Protein 6FBX (pdb70)

GO terms:
  GO:0005739 mitochondrion (C, IDA)
  GO:0043066 negative regulation of apoptotic process (P, IDA)
  GO:0043066 negative regulation of apoptotic process (P, IGI)
  GO:0007369 gastrulation (P, IGI)
  GO:0001756 somitogenesis (P, IMP)
  GO:0043066 negative regulation of apoptotic process (P, IMP)
  GO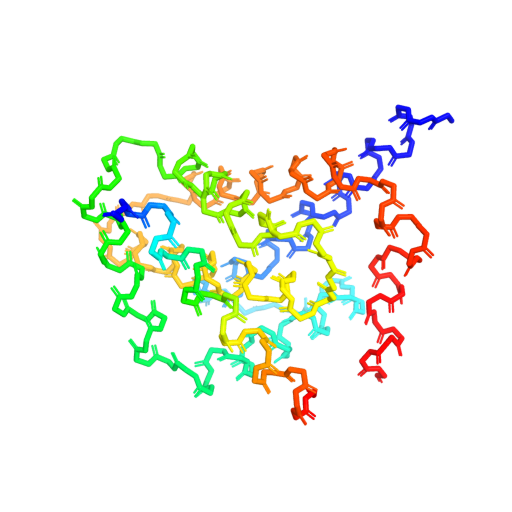:0019722 calcium-mediated signaling (P, IMP)
  GO:0051279 regulation of release of sequestered calcium ion into cytosol (P, IMP)
  GO:0090504 epiboly (P, IMP)
  GO:0007369 gastrulation (P, IMP)
  GO:0005515 protein binding (F, IPI)

Solvent-accessible surface area: 8738 Å² total; per-residue (Å²): 78,110,144,78,82,16,81,122,4,69,73,57,0,5,96,7,0,42,9,2,9,29,70,18,33,69,88,179,98,120,52,97,50,134,19,1,105,21,1,23,153,10,0,67,49,0,18,133,95,29,120,116,60,0,149,56,3,0,63,64,2,19,102,87,30,56,110,65,28,14,124,32,1,56,30,2,1,122,31,0,9,54,54,75,139,28,45,13,1,11,0,0,0,2,2,0,1,1,1,16,0,0,38,25,20,62,96,104,69,97,93,88,100,19,12,117,126,2,1,55,9,1,0,69,13,0,0,26,114,50,42,117,42,0,75,133,51,41,5,9,97,15,0,13,191,111,17,201,157,146,44,15,56,73,10,0,61,31,2,53,128,2,0,60,94,3,54,182,67,93

Foldseek 3Di:
DLVVQLVVQLVVQLLLLLLLLVVLQPDDDDQPDLLNVVLNVLLVVVCVVVVVVLLVVLVVLVVPPPDQSLVSLLVVLCVLCVVVDDDVVSVSPSSNSLSSNSNVCVVVPDDCVNSSSNSSSSSCCCSPVVVVVCVVCPHSVSVSVVVD/DDDVVVVVVVVVVVVVVVVVVD

Structure (mmCIF, N/CA/C/O backbone):
data_6FBX
#
_entry.id   6FBX
#
_cell.length_a   87.619
_cell.length_b   87.619
_cell.length_c   36.770
_cell.angle_alpha   90.00
_cell.angle_beta   90.00
_cell.angle_gamma   120.00
#
_symmetry.space_group_name_H-M   'P 63'
#
loop_
_entity.id
_entity.type
_entity.pdbx_description
1 polymer 'BCL2-like 10'
2 polymer 'BCL2-antagonist of cell death'
3 water water
#
loop_
_atom_site.group_PDB
_atom_site.id
_atom_site.type_symbol
_atom_site.label_atom_id
_atom_site.label_alt_id
_atom_site.label_comp_id
_atom_site.label_asym_id
_atom_site.label_entity_id
_atom_site.label_seq_id
_atom_site.pdbx_PDB_ins_code
_atom_site.Cartn_x
_atom_site.Cartn_y
_atom_site.Cartn_z
_atom_site.occupancy
_atom_site.B_iso_or_equiv
_atom_site.auth_seq_id
_atom_site.auth_comp_id
_atom_site.auth_asym_id
_atom_site.auth_atom_id
_atom_site.pdbx_PDB_model_num
ATOM 1 N N . GLY A 1 1 ? 4.876 93.300 -11.668 1.00 53.98 1 GLY A N 1
ATOM 2 C CA . GLY A 1 1 ? 4.016 93.323 -10.499 1.00 55.04 1 GLY A CA 1
ATOM 3 C C . GLY A 1 1 ? 4.196 92.104 -9.614 1.00 54.04 1 GLY A C 1
ATOM 4 O O . GLY A 1 1 ? 4.944 91.188 -9.959 1.00 57.37 1 GLY A O 1
ATOM 7 N N . PRO A 1 2 ? 3.516 92.088 -8.465 1.00 50.51 2 PRO A N 1
ATOM 8 C CA . PRO A 1 2 ? 3.645 90.927 -7.568 1.00 45.86 2 PRO A CA 1
ATOM 9 C C . PRO A 1 2 ? 3.247 89.617 -8.224 1.00 42.55 2 PRO A C 1
ATOM 10 O O . PRO A 1 2 ? 3.904 88.594 -7.997 1.00 42.07 2 PRO A O 1
ATOM 21 N N . LEU A 1 3 ? 2.184 89.616 -9.033 1.00 41.50 3 LEU A N 1
ATOM 22 C CA . LEU A 1 3 ? 1.781 88.394 -9.726 1.00 39.09 3 LEU A CA 1
ATOM 23 C C . LEU A 1 3 ? 2.844 87.957 -10.725 1.00 34.98 3 LEU A C 1
ATOM 24 O O . LEU A 1 3 ? 3.197 86.775 -10.792 1.00 31.84 3 LEU A O 1
ATOM 40 N N . SER A 1 4 ? 3.364 88.901 -11.515 1.00 38.36 4 SER A N 1
ATOM 41 C CA . SER A 1 4 ? 4.400 88.569 -12.489 1.00 43.13 4 SER A CA 1
ATOM 42 C C . SER A 1 4 ? 5.619 87.966 -11.803 1.00 37.48 4 SER A C 1
ATOM 43 O O . SER A 1 4 ? 6.145 86.934 -12.236 1.00 34.31 4 SER A O 1
ATOM 51 N N . MET A 1 5 ? 6.083 88.602 -10.725 1.00 37.27 5 MET A N 1
ATOM 52 C CA . MET A 1 5 ? 7.249 88.095 -10.010 1.00 34.76 5 MET A CA 1
ATOM 53 C C . MET A 1 5 ? 6.979 86.715 -9.424 1.00 30.41 5 MET A C 1
ATOM 54 O O . MET A 1 5 ? 7.834 85.825 -9.491 1.00 27.71 5 MET A O 1
ATOM 68 N N . SER A 1 6 ? 5.796 86.518 -8.841 1.00 26.47 6 SER A N 1
ATOM 69 C CA . SER A 1 6 ? 5.473 85.224 -8.251 1.00 25.38 6 SER A CA 1
ATOM 70 C C . SER A 1 6 ? 5.480 84.126 -9.306 1.00 23.57 6 SER A C 1
ATOM 71 O O . SER A 1 6 ? 6.048 83.048 -9.093 1.00 26.82 6 SER A O 1
ATOM 79 N N . CYS A 1 7 ? 4.852 84.380 -10.456 1.00 28.77 7 CYS A N 1
ATOM 80 C CA . CYS A 1 7 ? 4.864 83.394 -11.533 1.00 31.32 7 CYS A CA 1
ATOM 81 C C . CYS A 1 7 ? 6.293 83.023 -11.906 1.00 30.11 7 CYS A C 1
ATOM 82 O O . CYS A 1 7 ? 6.626 81.841 -12.052 1.00 29.30 7 CYS A O 1
ATOM 90 N N . TRP A 1 8 ? 7.160 84.024 -12.043 1.00 29.01 8 TRP A N 1
ATOM 91 C CA . TRP A 1 8 ? 8.543 83.757 -12.424 1.00 28.65 8 TRP A CA 1
ATOM 92 C C . TRP A 1 8 ? 9.272 82.974 -11.337 1.00 26.03 8 TRP A C 1
ATOM 93 O O . TRP A 1 8 ? 9.965 81.990 -11.627 1.00 26.28 8 TRP A O 1
ATOM 114 N N . LEU A 1 9 ? 9.132 83.396 -10.076 1.00 23.33 9 LEU A N 1
ATOM 115 C CA . LEU A 1 9 ? 9.767 82.671 -8.979 1.00 23.66 9 LEU A CA 1
ATOM 116 C C . LEU A 1 9 ? 9.260 81.239 -8.895 1.00 23.79 9 LEU A C 1
ATOM 117 O O . LEU A 1 9 ? 10.028 80.316 -8.603 1.00 25.18 9 LEU A O 1
ATOM 133 N N . ARG A 1 10 ? 7.963 81.033 -9.134 1.00 23.66 10 ARG A N 1
ATOM 134 C CA . ARG A 1 10 ? 7.417 79.682 -9.093 1.00 25.05 10 ARG A CA 1
ATOM 135 C C . ARG A 1 10 ? 8.058 78.806 -10.163 1.00 23.99 10 ARG A C 1
ATOM 136 O O . ARG A 1 10 ? 8.429 77.657 -9.896 1.00 23.84 10 ARG A O 1
ATOM 157 N N . GLU A 1 11 ? 8.227 79.339 -11.374 1.00 24.92 11 GLU A N 1
ATOM 158 C CA . GLU A 1 11 ? 8.826 78.545 -12.442 1.00 27.42 11 GLU A CA 1
ATOM 159 C C . GLU A 1 11 ? 10.305 78.283 -12.176 1.00 25.61 11 GLU A C 1
ATOM 160 O O . GLU A 1 11 ? 10.794 77.173 -12.421 1.00 27.85 11 GLU A O 1
ATOM 172 N N . GLN A 1 12 ? 11.036 79.288 -11.685 1.00 25.35 12 GLN A N 1
ATOM 173 C CA . GLN A 1 12 ? 12.441 79.081 -11.348 1.00 23.49 12 GLN A CA 1
ATOM 174 C C . GLN A 1 12 ? 12.591 78.012 -10.274 1.00 22.57 12 GLN A C 1
ATOM 175 O O . GLN A 1 12 ? 13.492 77.165 -10.346 1.00 25.19 12 GLN A O 1
ATOM 189 N N . THR A 1 13 ? 11.719 78.042 -9.265 1.00 21.93 13 THR A N 1
ATOM 190 C CA . THR A 1 13 ? 11.774 77.054 -8.195 1.00 20.37 13 THR A CA 1
ATOM 191 C C . THR A 1 13 ? 11.392 75.669 -8.705 1.00 22.37 13 THR A C 1
ATOM 192 O O . THR A 1 13 ? 11.999 74.668 -8.309 1.00 22.68 13 THR A O 1
ATOM 203 N N . LEU A 1 14 ? 10.389 75.591 -9.583 1.00 23.41 14 LEU A N 1
ATOM 204 C CA . LEU A 1 14 ? 9.976 74.300 -10.121 1.00 23.25 14 LEU A CA 1
ATOM 205 C C . LEU A 1 14 ? 11.126 73.625 -10.856 1.00 24.93 14 LEU A C 1
ATOM 206 O O . LEU A 1 14 ? 11.395 72.435 -10.655 1.00 25.63 14 LEU A O 1
ATOM 222 N N . LEU A 1 15 ? 11.816 74.372 -11.722 1.00 24.06 15 LEU A N 1
ATOM 223 C CA . LEU A 1 15 ? 12.970 73.815 -12.421 1.00 26.79 15 LEU A CA 1
ATOM 224 C C . LEU A 1 15 ? 14.008 73.298 -11.435 1.00 25.25 15 LEU A C 1
ATOM 225 O O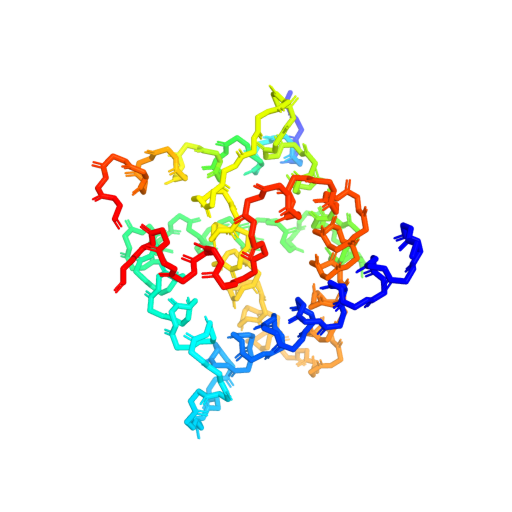 . LEU A 1 15 ? 14.581 72.219 -11.628 1.00 25.08 15 LEU A O 1
ATOM 241 N N . LEU A 1 16 ? 14.260 74.056 -10.368 1.00 22.25 16 LEU A N 1
ATOM 242 C CA . LEU A 1 16 ? 15.249 73.651 -9.377 1.00 22.54 16 LEU A CA 1
ATOM 243 C C . LEU A 1 16 ? 14.801 72.395 -8.639 1.00 22.62 16 LEU A C 1
ATOM 244 O O . LEU A 1 16 ? 15.577 71.446 -8.472 1.00 22.69 16 LEU A O 1
ATOM 260 N N . ALA A 1 17 ? 13.544 72.372 -8.196 1.00 20.51 17 ALA A N 1
ATOM 261 C CA . ALA A 1 17 ? 13.021 71.200 -7.501 1.00 20.51 17 ALA A CA 1
ATOM 262 C C . ALA A 1 17 ? 12.991 69.983 -8.415 1.00 22.43 17 ALA A C 1
ATOM 263 O O . ALA A 1 17 ? 13.343 68.874 -7.996 1.00 24.53 17 ALA A O 1
ATOM 270 N N . GLU A 1 18 ? 12.568 70.163 -9.668 1.00 23.84 18 GLU A N 1
ATOM 271 C CA . GLU A 1 18 ? 12.543 69.037 -10.594 1.00 25.49 18 GLU A CA 1
ATOM 272 C C . GLU A 1 18 ? 13.940 68.470 -10.805 1.00 25.02 18 GLU A C 1
ATOM 273 O O . GLU A 1 18 ? 14.118 67.248 -10.876 1.00 26.47 18 GLU A O 1
ATOM 285 N N . ASP A 1 19 ? 14.947 69.339 -10.903 1.00 25.00 19 ASP A N 1
ATOM 286 C CA . ASP A 1 19 ? 16.308 68.857 -11.111 1.00 26.07 19 ASP A CA 1
ATOM 287 C C . ASP A 1 19 ? 16.800 68.064 -9.909 1.00 25.55 19 ASP A C 1
ATOM 288 O O . ASP A 1 19 ? 17.374 66.978 -10.062 1.00 27.30 19 ASP A O 1
ATOM 297 N N . TYR A 1 20 ? 16.605 68.596 -8.699 1.00 25.40 20 TYR A N 1
ATOM 298 C CA . TYR A 1 20 ? 17.097 67.891 -7.523 1.00 23.36 20 TYR A CA 1
ATOM 299 C C . TYR A 1 20 ? 16.391 66.554 -7.358 1.00 24.45 20 TYR A C 1
ATOM 300 O O . TYR A 1 20 ? 17.027 65.539 -7.054 1.00 25.30 20 TYR A O 1
ATOM 318 N N . ILE A 1 21 ? 15.074 66.531 -7.564 1.00 21.75 21 ILE A N 1
ATOM 319 C CA . ILE A 1 21 ? 14.326 65.283 -7.444 1.00 23.67 21 ILE A CA 1
ATOM 320 C C . ILE A 1 21 ? 14.814 64.263 -8.468 1.00 25.97 21 ILE A C 1
ATOM 321 O O . ILE A 1 21 ? 14.996 63.080 -8.149 1.00 27.74 21 ILE A O 1
ATOM 337 N N . SER A 1 22 ? 15.036 64.696 -9.712 1.00 27.23 22 SER A N 1
ATOM 338 C CA . SER A 1 22 ? 15.587 63.790 -10.717 1.00 31.98 22 SER A CA 1
ATOM 339 C C . SER A 1 22 ? 16.968 63.299 -10.303 1.00 29.95 22 SER A C 1
ATOM 340 O O . SER A 1 22 ? 17.291 62.115 -10.451 1.00 30.16 22 SER A O 1
ATOM 348 N N . PHE A 1 23 ? 17.796 64.207 -9.786 1.00 28.82 23 PHE A N 1
ATOM 349 C CA . PHE A 1 23 ? 19.126 63.847 -9.304 1.00 27.71 23 PHE A CA 1
ATOM 350 C C . PHE A 1 23 ? 19.048 62.763 -8.234 1.00 29.24 23 PHE A C 1
ATOM 351 O O . PHE A 1 23 ? 19.882 61.848 -8.197 1.00 30.86 23 PHE A O 1
ATOM 368 N N . CYS A 1 24 ? 18.037 62.835 -7.369 1.00 28.95 24 CYS A N 1
ATOM 369 C CA . CYS A 1 24 ? 17.816 61.826 -6.341 1.00 30.00 24 CYS A CA 1
ATOM 370 C C . CYS A 1 24 ? 17.165 60.558 -6.877 1.00 34.13 24 CYS A C 1
ATOM 371 O O . CYS A 1 24 ? 17.080 59.570 -6.138 1.00 37.90 24 CYS A O 1
ATOM 379 N N . SER A 1 25 ? 16.706 60.556 -8.128 1.00 33.72 25 SER A N 1
ATOM 380 C CA . SER A 1 25 ? 16.004 59.419 -8.706 1.00 38.24 25 SER A CA 1
ATOM 381 C C . SER A 1 25 ? 16.889 58.599 -9.640 1.00 44.80 25 SER A C 1
ATOM 382 O O . SER A 1 25 ? 16.374 57.886 -10.507 1.00 48.28 25 SER A O 1
ATOM 390 N N . GLY A 1 26 ? 18.208 58.688 -9.481 1.00 47.70 26 GLY A N 1
ATOM 391 C CA . GLY A 1 26 ? 19.130 57.888 -10.258 1.00 49.66 26 GLY A CA 1
ATOM 392 C C . GLY A 1 26 ? 19.516 58.464 -11.603 1.00 48.02 26 GLY A C 1
ATOM 393 O O . GLY A 1 26 ? 20.346 57.864 -12.297 1.00 53.53 26 GLY A O 1
ATOM 397 N N . ILE A 1 27 ? 18.948 59.599 -11.996 1.00 38.36 27 ILE A N 1
ATOM 398 C CA . ILE A 1 27 ? 19.283 60.216 -13.273 1.00 37.92 27 ILE A CA 1
ATOM 399 C C . ILE A 1 27 ? 20.579 60.998 -13.124 1.00 34.61 27 ILE A C 1
ATOM 400 O O . ILE A 1 27 ? 20.780 61.727 -12.144 1.00 32.69 27 ILE A O 1
ATOM 416 N N . GLN A 1 28 ? 21.467 60.847 -14.102 1.00 36.42 28 GLN A N 1
ATOM 417 C CA . GLN A 1 28 ? 22.752 61.536 -14.116 1.00 35.83 28 GLN A CA 1
ATOM 418 C C . GLN A 1 28 ? 22.782 62.485 -15.309 1.00 36.60 28 GLN A C 1
ATOM 419 O O . GLN A 1 28 ? 22.823 62.048 -16.463 1.00 34.30 28 GLN A O 1
ATOM 433 N N . GLN A 1 29 ? 22.750 63.783 -15.027 1.00 38.24 29 GLN A N 1
ATOM 434 C CA . GLN A 1 29 ? 22.856 64.795 -16.065 1.00 42.15 29 GLN A CA 1
ATOM 435 C C . GLN A 1 29 ? 23.522 6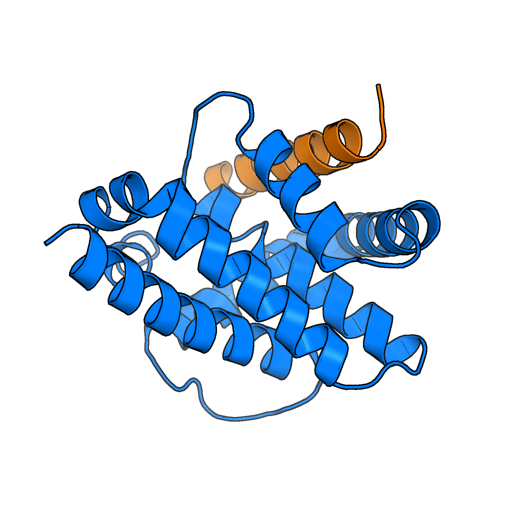6.020 -15.463 1.00 39.21 29 GLN A C 1
ATOM 436 O O . GLN A 1 29 ? 23.430 66.258 -14.258 1.00 34.48 29 GLN A O 1
ATOM 450 N N . THR A 1 30 ? 24.199 66.786 -16.308 1.00 43.46 30 THR A N 1
ATOM 451 C CA . THR A 1 30 ? 24.904 67.961 -15.822 1.00 46.62 30 THR A CA 1
ATOM 452 C C . THR A 1 30 ? 23.902 68.957 -15.241 1.00 42.26 30 THR A C 1
ATOM 453 O O . THR A 1 30 ? 22.792 69.100 -15.771 1.00 42.23 30 THR A O 1
ATOM 464 N N . PRO A 1 31 ? 24.243 69.647 -14.156 1.00 38.70 31 PRO A N 1
ATOM 465 C CA . PRO A 1 31 ? 23.319 70.632 -13.587 1.00 36.41 31 PRO A CA 1
ATOM 466 C C . PRO A 1 31 ? 22.885 71.637 -14.638 1.00 35.41 31 PRO A C 1
ATOM 467 O O . PRO A 1 31 ? 23.722 72.151 -15.396 1.00 35.98 31 PRO A O 1
ATOM 478 N N . PRO A 1 32 ? 21.584 71.940 -14.726 1.00 37.81 32 PRO A N 1
ATOM 479 C CA . PRO A 1 32 ? 21.128 72.907 -15.736 1.00 39.73 32 PRO A CA 1
ATOM 480 C C . PRO A 1 32 ? 21.446 74.353 -15.401 1.00 39.24 32 PRO A C 1
ATOM 481 O O . PRO A 1 32 ? 21.382 75.200 -16.301 1.00 41.32 32 PRO A O 1
ATOM 492 N N . SER A 1 33 ? 21.781 74.662 -14.151 1.00 36.18 33 SER A N 1
ATOM 493 C CA . SER A 1 33 ? 22.014 76.037 -13.736 1.00 34.74 33 SER A CA 1
ATOM 494 C C . SER A 1 33 ? 22.985 76.043 -12.567 1.00 32.79 33 SER A C 1
ATOM 495 O O . SER A 1 33 ? 23.169 75.034 -11.882 1.00 30.35 33 SER A O 1
ATOM 503 N N . GLU A 1 34 ? 23.604 77.204 -12.342 1.00 32.93 34 GLU A N 1
ATOM 504 C CA . GLU A 1 34 ? 24.491 77.358 -11.195 1.00 38.66 34 GLU A CA 1
ATOM 505 C C . GLU A 1 34 ? 23.752 77.072 -9.892 1.00 28.01 34 GLU A C 1
ATOM 506 O O . GLU A 1 34 ? 24.308 76.458 -8.973 1.00 24.73 34 GLU A O 1
ATOM 518 N N . SER A 1 35 ? 22.491 77.503 -9.798 1.00 24.53 35 SER A N 1
ATOM 519 C CA . SER A 1 35 ? 21.704 77.239 -8.596 1.00 26.82 35 SER A CA 1
ATOM 520 C C . SER A 1 35 ? 21.432 75.752 -8.426 1.00 24.69 35 SER A C 1
ATOM 521 O O . SER A 1 35 ? 21.432 75.243 -7.299 1.00 23.11 35 SER A O 1
ATOM 529 N N . ALA A 1 36 ? 21.205 75.037 -9.530 1.00 27.64 36 ALA A N 1
ATOM 530 C CA . ALA A 1 36 ? 21.020 73.593 -9.448 1.00 28.08 36 ALA A CA 1
ATOM 531 C C . ALA A 1 36 ? 22.286 72.907 -8.958 1.00 28.42 36 ALA A C 1
ATOM 532 O O . ALA A 1 36 ? 22.226 72.012 -8.107 1.00 29.94 36 ALA A O 1
ATOM 539 N N . GLU A 1 37 ? 23.447 73.310 -9.481 1.00 26.05 37 GLU A N 1
ATOM 540 C CA . GLU A 1 37 ? 24.701 72.753 -8.987 1.00 28.71 37 GLU A CA 1
ATOM 541 C C . GLU A 1 37 ? 24.845 72.989 -7.489 1.00 25.65 37 GLU A C 1
ATOM 542 O O . GLU A 1 37 ? 25.265 72.092 -6.747 1.00 27.25 37 GLU A O 1
ATOM 554 N N . ALA A 1 38 ? 24.476 74.183 -7.024 1.00 24.36 38 ALA A N 1
ATOM 555 C CA . ALA A 1 38 ? 24.592 74.497 -5.604 1.00 25.15 38 ALA A CA 1
ATOM 556 C C . ALA A 1 38 ? 23.621 73.673 -4.769 1.00 23.26 38 ALA A C 1
ATOM 557 O O . ALA A 1 38 ? 23.998 73.135 -3.720 1.00 24.08 38 ALA A O 1
ATOM 564 N N . MET A 1 39 ? 22.366 73.564 -5.208 1.00 23.54 39 MET A N 1
ATOM 565 C CA . MET A 1 39 ? 21.381 72.824 -4.423 1.00 22.54 39 MET A CA 1
ATOM 566 C C . MET A 1 39 ? 21.723 71.341 -4.370 1.00 22.84 39 MET A C 1
ATOM 567 O O . MET A 1 39 ? 21.583 70.705 -3.319 1.00 23.83 39 MET A O 1
ATOM 581 N N . ARG A 1 40 ? 22.158 70.771 -5.495 1.00 23.37 40 ARG A N 1
ATOM 582 C CA . ARG A 1 40 ? 22.611 69.384 -5.500 1.00 25.17 40 ARG A CA 1
ATOM 583 C C . ARG A 1 40 ? 23.666 69.148 -4.427 1.00 27.19 40 ARG A C 1
ATOM 584 O O . ARG A 1 40 ? 23.617 68.154 -3.693 1.00 28.04 40 ARG A O 1
ATOM 605 N N . TYR A 1 41 ? 24.644 70.051 -4.337 1.00 25.81 41 TYR A N 1
ATOM 606 C CA . TYR A 1 41 ? 25.720 69.887 -3.367 1.00 26.93 41 TYR A CA 1
ATOM 607 C C . TYR A 1 41 ? 25.203 70.061 -1.945 1.00 26.15 41 TYR A C 1
ATOM 608 O O . TYR A 1 41 ? 25.460 69.224 -1.073 1.00 25.95 41 TYR A O 1
ATOM 626 N N . LEU A 1 42 ? 24.463 71.145 -1.698 1.00 23.46 42 LEU A N 1
ATOM 627 C CA . LEU A 1 42 ? 24.076 71.494 -0.335 1.00 22.24 42 LEU A CA 1
ATOM 628 C C . LEU A 1 42 ? 23.034 70.534 0.221 1.00 23.14 42 LEU A C 1
ATOM 629 O O . LEU A 1 42 ? 23.139 70.103 1.375 1.00 24.34 42 LEU A O 1
ATOM 645 N N . ALA A 1 43 ? 22.020 70.194 -0.577 1.00 21.84 43 ALA A N 1
ATOM 646 C CA . ALA A 1 43 ? 20.979 69.294 -0.094 1.00 20.48 43 ALA A CA 1
ATOM 647 C C . ALA A 1 43 ? 21.517 67.890 0.143 1.00 22.15 43 ALA A C 1
ATOM 648 O O . ALA A 1 43 ? 21.064 67.206 1.068 1.00 22.68 43 ALA A O 1
ATOM 655 N N . LYS A 1 44 ? 22.482 67.442 -0.669 1.00 22.80 44 LYS A N 1
ATOM 656 C CA . LYS A 1 44 ? 23.098 66.143 -0.417 1.00 24.96 44 LYS A CA 1
ATOM 657 C C . LYS A 1 44 ? 24.043 66.197 0.772 1.00 25.02 44 LYS A C 1
ATOM 658 O O . LYS A 1 44 ? 24.191 65.202 1.491 1.00 27.94 44 LYS A O 1
ATOM 677 N N . GLU A 1 45 ? 24.697 67.340 0.988 1.00 25.57 45 GLU A N 1
ATOM 678 C CA . GLU A 1 45 ? 25.485 67.518 2.200 1.00 28.61 45 GLU A CA 1
ATOM 679 C C . GLU A 1 45 ? 24.606 67.372 3.435 1.00 26.66 45 GLU A C 1
ATOM 680 O O . GLU A 1 45 ? 24.953 66.650 4.377 1.00 27.06 45 GLU A O 1
ATOM 692 N N . MET A 1 46 ? 23.447 68.036 3.444 1.00 24.81 46 MET A N 1
ATOM 693 C CA . MET A 1 46 ? 22.567 67.923 4.601 1.00 24.84 46 MET A CA 1
ATOM 694 C C . MET A 1 46 ? 22.062 66.496 4.765 1.00 24.50 46 MET A C 1
ATOM 695 O O . MET A 1 46 ? 21.958 65.997 5.891 1.00 25.10 46 MET A O 1
ATOM 709 N N . GLU A 1 47 ? 21.761 65.810 3.658 1.00 22.55 47 GLU A N 1
ATOM 710 C CA . GLU A 1 47 ? 21.334 64.418 3.774 1.00 23.26 47 GLU A CA 1
ATOM 711 C C . GLU A 1 47 ? 22.441 63.561 4.370 1.00 25.05 47 GLU A C 1
ATOM 712 O O . GLU A 1 47 ? 22.203 62.767 5.287 1.00 25.83 47 GLU A O 1
ATOM 724 N N . GLN A 1 48 ? 23.663 63.699 3.847 1.00 27.56 48 GLN A N 1
ATOM 725 C CA . GLN A 1 48 ? 24.779 62.904 4.346 1.00 33.93 48 GLN A CA 1
ATOM 726 C C . GLN A 1 48 ? 25.011 63.142 5.831 1.00 30.65 48 GLN A C 1
ATOM 727 O O . GLN A 1 48 ? 25.437 62.228 6.548 1.00 33.89 48 GLN A O 1
ATOM 741 N N . GLN A 1 49 ? 24.742 64.356 6.308 1.00 27.85 49 GLN A N 1
ATOM 742 C CA . GLN A 1 49 ? 24.937 64.678 7.713 1.00 29.85 49 GLN A CA 1
ATOM 743 C C . GLN A 1 49 ? 23.835 64.124 8.608 1.00 26.86 49 GLN A C 1
ATOM 744 O O . GLN A 1 49 ? 24.050 64.000 9.817 1.00 27.18 49 GLN A O 1
ATOM 758 N N . HIS A 1 50 ? 22.679 63.765 8.049 1.00 26.59 50 HIS A N 1
ATOM 759 C CA . HIS A 1 50 ? 21.544 63.294 8.843 1.00 25.27 50 HIS A CA 1
ATOM 760 C C . HIS A 1 50 ? 20.829 62.149 8.138 1.00 24.03 50 HIS A C 1
ATOM 761 O O . HIS A 1 50 ? 19.603 62.023 8.218 1.00 23.26 50 HIS A O 1
ATOM 775 N N . ARG A 1 51 ? 21.586 61.280 7.460 1.00 24.00 51 ARG A N 1
ATOM 776 C CA . ARG A 1 51 ? 20.977 60.338 6.522 1.00 25.54 51 ARG A CA 1
ATOM 777 C C . ARG A 1 51 ? 19.941 59.454 7.208 1.00 24.67 51 ARG A C 1
ATOM 778 O O . ARG A 1 51 ? 18.826 59.282 6.703 1.00 23.51 51 ARG A O 1
ATOM 799 N N . THR A 1 52 ? 20.291 58.878 8.361 1.00 25.10 52 THR A N 1
ATOM 800 C CA . THR A 1 52 ? 19.372 57.966 9.037 1.00 24.13 52 THR A CA 1
ATOM 801 C C . THR A 1 52 ? 18.096 58.679 9.467 1.00 24.43 52 THR A C 1
ATOM 802 O O . THR A 1 52 ? 16.994 58.129 9.337 1.00 24.76 52 THR A O 1
ATOM 813 N N . LYS A 1 53 ? 18.221 59.897 9.993 1.00 23.81 53 LYS A N 1
ATOM 814 C CA . LYS A 1 53 ? 17.042 60.630 10.447 1.00 26.40 53 LYS A CA 1
ATOM 815 C C . LYS A 1 53 ? 16.125 60.985 9.281 1.00 25.01 53 LYS A C 1
ATOM 816 O O . LYS A 1 53 ? 14.900 60.853 9.387 1.00 24.38 53 LYS A O 1
ATOM 835 N N . PHE A 1 54 ? 16.693 61.444 8.164 1.00 24.07 54 PHE A N 1
ATOM 836 C CA . PHE A 1 54 ? 15.873 61.734 6.991 1.00 21.36 54 PHE A CA 1
ATOM 837 C C . PHE A 1 54 ? 15.163 60.483 6.493 1.00 21.86 54 PHE A C 1
ATOM 838 O O . PHE A 1 54 ? 13.986 60.534 6.120 1.00 23.54 54 PHE A O 1
ATOM 855 N N . ARG A 1 55 ? 15.866 59.350 6.469 1.00 21.19 55 ARG A N 1
ATOM 856 C CA . ARG A 1 55 ? 15.252 58.114 6.000 1.00 23.79 55 ARG A CA 1
ATOM 857 C C 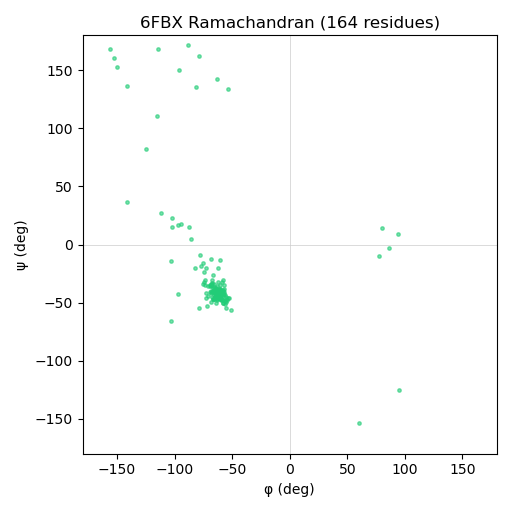. ARG A 1 55 ? 14.096 57.712 6.907 1.00 25.32 55 ARG A C 1
ATOM 858 O O . ARG A 1 55 ? 13.006 57.373 6.433 1.00 26.64 55 ARG A O 1
ATOM 879 N N . SER A 1 56 ? 14.317 57.757 8.224 1.00 24.16 56 SER A N 1
ATOM 880 C CA . SER A 1 56 ? 13.261 57.425 9.173 1.00 27.51 56 SER A CA 1
ATOM 881 C C . SER A 1 56 ? 12.079 58.379 9.044 1.00 25.59 56 SER A C 1
ATOM 882 O O . SER A 1 56 ? 10.917 57.950 9.066 1.00 27.08 56 SER A O 1
ATOM 890 N N . LEU A 1 57 ? 12.354 59.678 8.905 1.00 22.75 57 LEU A N 1
ATOM 891 C CA . LEU A 1 57 ? 11.276 60.655 8.776 1.00 23.08 57 LEU A CA 1
ATOM 892 C C . LEU A 1 57 ? 10.456 60.415 7.515 1.00 23.73 57 LEU A C 1
ATOM 893 O O . LEU A 1 57 ? 9.219 60.467 7.550 1.00 23.80 57 LEU A O 1
ATOM 909 N N . SER A 1 58 ? 11.126 60.165 6.389 1.00 23.09 58 SER A N 1
ATOM 910 C CA . SER A 1 58 ? 10.407 59.947 5.138 1.00 27.13 58 SER A CA 1
ATOM 911 C C . SER A 1 58 ? 9.473 58.748 5.247 1.00 26.21 58 SER A C 1
ATOM 912 O O . SER A 1 58 ? 8.342 58.784 4.747 1.00 28.04 58 SER A O 1
ATOM 920 N N . GLN A 1 59 ? 9.924 57.677 5.904 1.00 26.56 59 GLN A N 1
ATOM 921 C CA . GLN A 1 59 ? 9.094 56.481 6.014 1.00 28.45 59 GLN A CA 1
ATOM 922 C C . GLN A 1 59 ? 7.935 56.697 6.982 1.00 28.71 59 GLN A C 1
ATOM 923 O O . GLN A 1 59 ? 6.802 56.288 6.697 1.00 30.20 59 GLN A O 1
ATOM 937 N N . GLU A 1 60 ? 8.184 57.355 8.118 1.00 28.42 60 GLU A N 1
ATOM 938 C CA . GLU A 1 60 ? 7.085 57.723 9.010 1.00 32.64 60 GLU A CA 1
ATOM 939 C C . GLU A 1 60 ? 6.072 58.599 8.283 1.00 28.03 60 GLU A C 1
ATOM 940 O O . GLU A 1 60 ? 4.862 58.344 8.326 1.00 29.84 60 GLU A O 1
ATOM 952 N N . PHE A 1 61 ? 6.562 59.652 7.624 1.00 27.75 61 PHE A N 1
ATOM 953 C CA . PHE A 1 61 ? 5.712 60.573 6.876 1.00 26.63 61 PHE A CA 1
ATOM 954 C C . PHE A 1 61 ? 4.799 59.822 5.912 1.00 31.19 61 PHE A C 1
ATOM 955 O O . PHE A 1 61 ? 3.571 59.962 5.956 1.00 30.85 61 PHE A O 1
ATOM 972 N N . LEU A 1 62 ? 5.388 59.010 5.030 1.00 31.84 62 LEU A N 1
ATOM 973 C CA . LEU A 1 62 ? 4.589 58.337 4.012 1.00 36.18 62 LEU A CA 1
ATOM 974 C C . LEU A 1 62 ? 3.631 57.322 4.620 1.00 39.51 62 LEU A C 1
ATOM 975 O O . LEU A 1 62 ? 2.584 57.035 4.029 1.00 44.37 62 LEU A O 1
ATOM 991 N N . ASP A 1 63 ? 3.959 56.774 5.793 1.00 37.97 63 ASP A N 1
ATOM 992 C CA . ASP A 1 63 ? 3.081 55.799 6.426 1.00 41.44 63 ASP A CA 1
ATOM 993 C C . ASP A 1 63 ? 1.945 56.445 7.211 1.00 39.35 63 ASP A C 1
ATOM 994 O O . ASP A 1 63 ? 0.939 55.776 7.474 1.00 42.39 63 ASP A O 1
ATOM 1003 N N . THR A 1 64 ? 2.079 57.717 7.595 1.00 34.40 64 THR A N 1
ATOM 1004 C CA . THR A 1 64 ? 1.018 58.416 8.310 1.00 34.59 64 THR A CA 1
ATOM 1005 C C . THR A 1 64 ? 0.242 59.386 7.429 1.00 31.96 64 THR A C 1
ATOM 1006 O O . THR A 1 64 ? -0.842 59.828 7.829 1.00 36.56 64 THR A O 1
ATOM 1017 N N . CYS A 1 65 ? 0.753 59.715 6.243 1.00 32.40 65 CYS A N 1
ATOM 1018 C CA . CYS A 1 65 ? 0.100 60.718 5.409 1.00 40.14 65 CYS A CA 1
ATOM 1019 C C . CYS A 1 65 ? -1.104 60.142 4.680 1.00 53.05 65 CYS A C 1
ATOM 1020 O O . CYS A 1 65 ? -2.214 60.679 4.779 1.00 67.29 65 CYS A O 1
ATOM 1027 N N . GLY A 1 66 ? -0.907 59.062 3.941 1.00 53.34 66 GLY A N 1
ATOM 1028 C CA . GLY A 1 66 ? -1.982 58.474 3.162 1.00 50.94 66 GLY A CA 1
ATOM 1029 C C . GLY A 1 66 ? -1.965 58.968 1.728 1.00 46.64 66 GLY A C 1
ATOM 1030 O O . GLY A 1 66 ? -0.939 58.891 1.052 1.00 48.45 66 GLY A O 1
ATOM 1034 N N . ALA A 1 67 ? -3.097 59.510 1.278 1.00 40.61 67 ALA A N 1
ATOM 1035 C CA . ALA A 1 67 ? -3.361 59.634 -0.151 1.00 41.27 67 ALA A CA 1
ATOM 1036 C C . ALA A 1 67 ? -2.574 60.752 -0.826 1.00 42.61 67 ALA A C 1
ATOM 1037 O O . ALA A 1 67 ? -2.207 60.612 -1.999 1.00 48.34 67 ALA A O 1
ATOM 1044 N N . ASP A 1 68 ? -2.309 61.859 -0.134 1.00 37.59 68 ASP A N 1
ATOM 1045 C CA . ASP A 1 68 ? -1.830 63.089 -0.773 1.00 35.78 68 ASP A CA 1
ATOM 1046 C C . ASP A 1 68 ? -0.531 63.544 -0.118 1.00 33.25 68 ASP A C 1
ATOM 1047 O O . ASP A 1 68 ? -0.534 64.432 0.745 1.00 34.74 68 ASP A O 1
ATOM 1056 N N . PRO A 1 69 ? 0.607 62.970 -0.519 1.00 31.56 69 PRO A N 1
ATOM 1057 C CA . PRO A 1 69 ? 1.882 63.421 0.063 1.00 30.29 69 PRO A CA 1
ATOM 1058 C C . PRO A 1 69 ? 2.127 64.907 -0.113 1.00 28.72 69 PRO A C 1
ATOM 1059 O O . PRO A 1 69 ? 2.711 65.537 0.777 1.00 28.33 69 PRO A O 1
ATOM 1070 N N . SER A 1 70 ? 1.693 65.492 -1.232 1.00 30.85 70 SER A N 1
ATOM 1071 C CA . SER A 1 70 ? 1.904 66.922 -1.447 1.00 31.55 70 SER A CA 1
ATOM 1072 C C . SER A 1 70 ? 1.184 67.752 -0.393 1.00 30.76 70 SER A C 1
ATOM 1073 O O . SER A 1 70 ? 1.742 68.722 0.133 1.00 29.85 70 SER A O 1
ATOM 1081 N N . LYS A 1 71 ? -0.063 67.394 -0.077 1.00 28.10 71 LYS A N 1
ATOM 1082 C CA . LYS A 1 71 ? -0.795 68.118 0.957 1.00 34.68 71 LYS A CA 1
ATOM 1083 C C . LYS A 1 71 ? -0.097 67.990 2.304 1.00 29.44 71 LYS A C 1
ATOM 1084 O O . LYS A 1 71 ? 0.043 68.976 3.038 1.00 28.75 71 LYS A O 1
ATOM 1103 N N . CYS A 1 72 ? 0.351 66.781 2.646 1.00 29.04 72 CYS A N 1
ATOM 1104 C CA . CYS A 1 72 ? 1.053 66.584 3.909 1.00 28.67 72 CYS A CA 1
ATOM 1105 C C . CYS A 1 72 ? 2.356 67.373 3.948 1.00 27.11 72 CYS A C 1
ATOM 1106 O O . CYS A 1 72 ? 2.740 67.883 5.007 1.00 28.62 72 CYS A O 1
ATOM 1113 N N . LEU A 1 73 ? 3.043 67.492 2.807 1.00 23.28 73 LEU A N 1
ATOM 1114 C CA . LEU A 1 73 ? 4.294 68.241 2.766 1.00 24.46 73 LEU A CA 1
ATOM 1115 C C . LEU A 1 73 ? 4.055 69.724 3.021 1.00 23.28 73 LEU A C 1
ATOM 1116 O O . LEU A 1 73 ? 4.863 70.384 3.686 1.00 24.62 73 LEU A O 1
ATOM 1132 N N . GLN A 1 74 ? 2.951 70.269 2.504 1.00 25.56 74 GLN A N 1
ATOM 1133 C CA . GLN A 1 74 ? 2.617 71.660 2.789 1.00 25.00 74 GLN A CA 1
ATOM 1134 C C . GLN A 1 74 ? 2.499 71.897 4.289 1.00 25.77 74 GLN A C 1
ATOM 1135 O O . GLN A 1 74 ? 2.964 72.921 4.802 1.00 27.07 74 GLN A O 1
ATOM 1149 N N . SER A 1 75 ? 1.883 70.960 5.012 1.00 26.13 75 SER A N 1
ATOM 1150 C CA . SER A 1 75 ? 1.710 71.144 6.449 1.00 31.80 75 SER A CA 1
ATOM 1151 C C . SER A 1 75 ? 3.047 71.061 7.177 1.00 30.45 75 SER A C 1
ATOM 1152 O O . SER A 1 75 ? 3.269 71.779 8.159 1.00 32.38 75 SER A O 1
ATOM 1160 N N . VAL A 1 76 ? 3.951 70.199 6.709 1.00 28.67 76 VAL A N 1
ATOM 1161 C CA . VAL A 1 76 ? 5.279 70.118 7.312 1.00 27.50 76 VAL A CA 1
ATOM 1162 C C . VAL A 1 76 ? 6.057 71.406 7.059 1.00 27.98 76 VAL A C 1
ATOM 1163 O O . VAL A 1 76 ? 6.667 71.969 7.975 1.00 31.61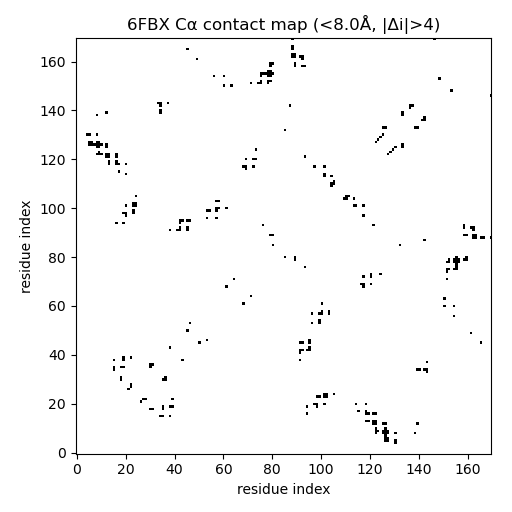 76 VAL A O 1
ATOM 1176 N N . MET A 1 77 ? 6.048 71.895 5.815 1.00 23.68 77 MET A N 1
ATOM 1177 C CA . MET A 1 77 ? 6.758 73.135 5.508 1.00 24.26 77 MET A CA 1
ATOM 1178 C C . MET A 1 77 ? 6.222 74.291 6.342 1.00 27.70 77 MET A C 1
ATOM 1179 O O . MET A 1 77 ? 6.992 75.113 6.854 1.00 28.20 77 MET A O 1
ATOM 1193 N N . ARG A 1 78 ? 4.898 74.367 6.488 1.00 28.71 78 ARG A N 1
ATOM 1194 C CA . ARG A 1 78 ? 4.293 75.389 7.332 1.00 32.25 78 ARG A CA 1
ATOM 1195 C C . ARG A 1 78 ? 4.811 75.299 8.762 1.00 31.87 78 ARG A C 1
ATOM 1196 O O . ARG A 1 78 ? 5.127 76.322 9.380 1.00 34.27 78 ARG A O 1
ATOM 1217 N N . GLU A 1 79 ? 4.910 74.081 9.303 1.00 31.24 79 GLU A N 1
ATOM 1218 C CA . GLU A 1 79 ? 5.371 73.907 10.676 1.00 33.80 79 GLU A CA 1
ATOM 1219 C C . GLU A 1 79 ? 6.869 74.143 10.803 1.00 36.26 79 GLU A C 1
ATOM 1220 O O . GLU A 1 79 ? 7.329 74.648 11.832 1.00 40.71 79 GLU A O 1
ATOM 1232 N N . LEU A 1 80 ? 7.642 73.776 9.781 1.00 32.72 80 LEU A N 1
ATOM 1233 C CA . LEU A 1 80 ? 9.077 74.043 9.801 1.00 31.93 80 LEU A CA 1
ATOM 1234 C C . LEU A 1 80 ? 9.351 75.521 10.046 1.00 35.50 80 LEU A C 1
ATOM 1235 O O . LEU A 1 80 ? 10.178 75.880 10.893 1.00 38.02 80 LEU A O 1
ATOM 1251 N N . VAL A 1 81 ? 8.658 76.392 9.318 1.00 37.47 81 VAL A N 1
ATOM 1252 C CA . VAL A 1 81 ? 8.823 77.833 9.458 1.00 40.10 81 VAL A CA 1
ATOM 1253 C C . VAL A 1 81 ? 7.751 78.432 10.372 1.00 44.88 81 VAL A C 1
ATOM 1254 O O . VAL A 1 81 ? 7.536 79.644 10.361 1.00 51.25 81 VAL A O 1
ATOM 1267 N N . GLY A 1 82 ? 7.074 77.599 11.165 1.00 44.28 82 GLY A N 1
ATOM 1268 C CA . GLY A 1 82 ? 5.973 78.061 11.995 1.00 47.61 82 GLY A CA 1
ATOM 1269 C C . GLY A 1 82 ? 6.354 79.110 13.019 1.00 55.23 82 GLY A C 1
ATOM 1270 O O . GLY A 1 82 ? 5.459 79.737 13.599 1.00 54.41 82 GLY A O 1
ATOM 1274 N N . ASP A 1 83 ? 7.646 79.313 13.263 1.00 67.19 83 ASP A N 1
ATOM 1275 C CA . ASP A 1 83 ? 8.105 80.343 14.184 1.00 82.09 83 ASP A CA 1
ATOM 1276 C C . ASP A 1 83 ? 8.295 81.691 13.499 1.00 87.49 83 ASP A C 1
ATOM 1277 O O . ASP A 1 83 ? 8.941 82.577 14.068 1.00 89.79 83 ASP A O 1
ATOM 1286 N N . GLY A 1 84 ? 7.749 81.863 12.293 1.00 88.98 84 GLY A N 1
ATOM 1287 C CA . GLY A 1 84 ? 7.827 83.117 11.577 1.00 83.68 84 GLY A CA 1
ATOM 1288 C C . GLY A 1 84 ? 9.152 83.391 10.903 1.00 72.53 84 GLY A C 1
ATOM 1289 O O . GLY A 1 84 ? 9.241 84.346 10.119 1.00 69.31 84 GLY A O 1
ATOM 1293 N N . LYS A 1 85 ? 10.180 82.593 11.170 1.00 66.86 85 LYS A N 1
ATOM 1294 C CA . LYS A 1 85 ? 11.509 82.833 10.632 1.00 63.23 85 LYS A CA 1
ATOM 1295 C C . LYS A 1 85 ? 11.739 82.000 9.377 1.00 52.94 85 LYS A C 1
ATOM 1296 O O . LYS A 1 85 ? 11.190 80.907 9.215 1.00 50.54 85 LYS A O 1
ATOM 1315 N N . MET A 1 86 ? 12.568 82.538 8.489 1.00 48.79 86 MET A N 1
ATOM 1316 C CA . MET A 1 86 ? 12.866 81.922 7.207 1.00 42.82 86 MET A CA 1
ATOM 1317 C C . MET A 1 86 ? 14.342 82.126 6.912 1.00 35.86 86 MET A C 1
ATOM 1318 O O . MET A 1 86 ? 14.873 83.218 7.127 1.00 35.04 86 MET A O 1
ATOM 1332 N N . ASN A 1 87 ? 15.007 81.077 6.436 1.00 30.07 87 ASN A N 1
ATOM 1333 C CA . ASN A 1 87 ? 16.407 81.195 6.046 1.00 28.5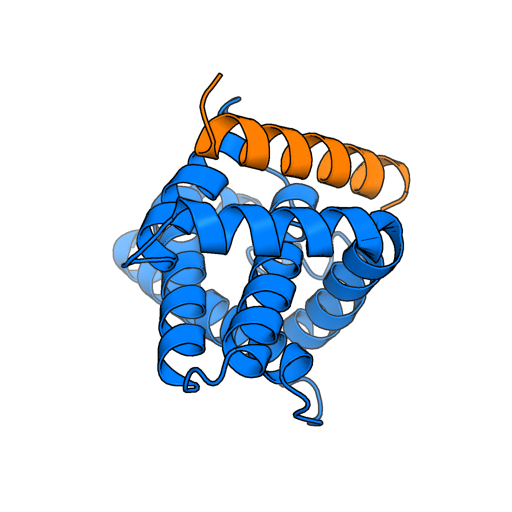3 87 ASN A CA 1
ATOM 1334 C C . ASN A 1 87 ? 16.726 80.107 5.029 1.00 25.58 87 ASN A C 1
ATOM 1335 O O . ASN A 1 87 ? 15.940 79.182 4.807 1.00 23.16 87 ASN A O 1
ATOM 1346 N N . TRP A 1 88 ? 17.892 80.240 4.393 1.00 24.21 88 TRP A N 1
ATOM 1347 C CA . TRP A 1 88 ? 18.244 79.315 3.318 1.00 20.75 88 TRP A CA 1
ATOM 1348 C C . TRP A 1 88 ? 18.466 77.899 3.838 1.00 21.47 88 TRP A C 1
ATOM 1349 O O . TRP A 1 88 ? 18.216 76.931 3.112 1.00 22.28 88 TRP A O 1
ATOM 1370 N N . GLY A 1 89 ? 18.934 77.756 5.079 1.00 24.58 89 GLY A N 1
ATOM 1371 C CA . GLY A 1 89 ? 19.124 76.426 5.636 1.00 23.77 89 GLY A CA 1
ATOM 1372 C C . GLY A 1 89 ? 17.828 75.642 5.719 1.00 24.00 89 GLY A C 1
ATOM 1373 O O . GLY A 1 89 ? 17.797 74.440 5.446 1.00 23.48 89 GLY A O 1
ATOM 1377 N N . ARG A 1 90 ? 16.737 76.312 6.090 1.00 22.59 90 ARG A N 1
ATOM 1378 C CA . ARG A 1 90 ? 15.445 75.634 6.139 1.00 24.05 90 ARG A CA 1
ATOM 1379 C C . ARG A 1 90 ? 14.962 75.278 4.740 1.00 22.69 90 ARG A C 1
ATOM 1380 O O . ARG A 1 90 ? 14.338 74.227 4.538 1.00 20.96 90 ARG A O 1
ATOM 1401 N N . VAL A 1 91 ? 15.250 76.136 3.760 1.00 19.71 91 VAL A N 1
ATOM 1402 C CA . VAL A 1 91 ? 14.937 75.823 2.368 1.00 19.79 91 VAL A CA 1
ATOM 1403 C C . VAL A 1 91 ? 15.677 74.565 1.929 1.00 20.87 91 VAL A C 1
ATOM 1404 O O . VAL A 1 91 ? 15.106 73.680 1.284 1.00 19.76 91 VAL A O 1
ATOM 1417 N N . VAL A 1 92 ? 16.967 74.476 2.251 1.00 18.51 92 VAL A N 1
ATOM 1418 C CA . VAL A 1 92 ? 17.736 73.293 1.877 1.00 18.51 92 VAL A CA 1
ATOM 1419 C C . VAL A 1 92 ? 17.104 72.041 2.471 1.00 17.90 92 VAL A C 1
ATOM 1420 O O . VAL A 1 92 ? 16.974 71.015 1.794 1.00 21.39 92 VAL A O 1
ATOM 1433 N N . SER A 1 93 ? 16.692 72.103 3.739 1.00 23.17 93 SER A N 1
ATOM 1434 C CA A SER A 1 93 ? 16.095 70.934 4.375 0.37 22.05 93 SER A CA 1
ATOM 1435 C CA B SER A 1 93 ? 16.098 70.929 4.371 0.63 22.03 93 SER A CA 1
ATOM 1436 C C . SER A 1 93 ? 14.820 70.503 3.667 1.00 21.31 93 SER A C 1
ATOM 1437 O O . SER A 1 93 ? 14.530 69.304 3.588 1.00 20.92 93 SER A O 1
ATOM 1451 N N . ILE A 1 94 ? 14.046 71.460 3.147 1.00 20.56 94 ILE A N 1
ATOM 1452 C CA . ILE A 1 94 ? 12.842 71.112 2.394 1.00 20.70 94 ILE A CA 1
ATOM 1453 C C . ILE A 1 94 ? 13.218 70.309 1.155 1.00 21.60 94 ILE A C 1
ATOM 1454 O O . ILE A 1 94 ? 12.605 69.277 0.850 1.00 19.98 94 ILE A O 1
ATOM 1470 N N . PHE A 1 95 ? 14.247 70.765 0.429 1.00 19.37 95 PHE A N 1
ATOM 1471 C CA . PHE A 1 95 ? 14.715 70.033 -0.744 1.00 19.71 95 PHE A CA 1
ATOM 1472 C C . PHE A 1 95 ? 15.273 68.669 -0.356 1.00 19.75 95 PHE A C 1
ATOM 1473 O O . PHE A 1 95 ? 14.966 67.661 -1.002 1.00 20.80 95 PHE A O 1
ATOM 1490 N N . THR A 1 96 ? 16.091 68.613 0.701 1.00 18.47 96 THR A N 1
ATOM 1491 C CA . THR A 1 96 ? 16.645 67.335 1.140 1.00 21.13 96 THR A CA 1
ATOM 1492 C C . THR A 1 96 ? 15.535 66.350 1.474 1.00 20.81 96 THR A C 1
ATOM 1493 O O . THR A 1 96 ? 15.542 65.203 1.014 1.00 21.93 96 THR A O 1
ATOM 1504 N N . PHE A 1 97 ? 14.574 66.785 2.289 1.00 20.40 97 PHE A N 1
ATOM 1505 C CA . PHE A 1 97 ? 13.486 65.904 2.694 1.00 19.79 97 PHE A CA 1
ATOM 1506 C C . PHE A 1 97 ? 12.684 65.430 1.490 1.00 22.07 97 PHE A C 1
ATOM 1507 O O . PHE A 1 97 ? 12.340 64.247 1.391 1.00 25.36 97 PHE A O 1
ATOM 1524 N N . THR A 1 98 ? 12.381 66.335 0.559 1.00 19.92 98 THR A N 1
ATOM 1525 C CA . THR A 1 98 ? 11.574 65.956 -0.597 1.00 23.10 98 THR A CA 1
ATOM 1526 C C . THR A 1 98 ? 12.336 65.005 -1.511 1.00 24.17 98 THR A C 1
ATOM 1527 O O . THR A 1 98 ? 11.743 64.105 -2.115 1.00 24.02 98 THR A O 1
ATOM 1538 N N . GLY A 1 99 ? 13.652 65.186 -1.621 1.00 22.05 99 GLY A N 1
ATOM 1539 C CA . GLY A 1 99 ? 14.459 64.252 -2.387 1.00 22.71 99 GLY A CA 1
ATOM 1540 C C . GLY A 1 99 ? 14.431 62.848 -1.816 1.00 24.29 99 GLY A C 1
ATOM 1541 O O . GLY A 1 99 ? 14.352 61.867 -2.559 1.00 23.28 99 GLY A O 1
ATOM 1545 N N . VAL A 1 100 ? 14.511 62.728 -0.488 1.00 23.45 100 VAL A N 1
ATOM 1546 C CA . VAL A 1 100 ? 14.421 61.413 0.140 1.00 23.27 100 VAL A CA 1
ATOM 1547 C C . VAL A 1 100 ? 13.016 60.852 -0.024 1.00 23.56 100 VAL A C 1
ATOM 1548 O O . VAL A 1 100 ? 12.834 59.660 -0.302 1.00 24.99 100 VAL A O 1
ATOM 1561 N N . LEU A 1 101 ? 12.005 61.701 0.153 1.00 22.21 101 LEU A N 1
ATOM 1562 C CA . LEU A 1 101 ? 10.621 61.297 -0.056 1.00 25.42 101 LEU A CA 1
ATOM 1563 C C . LEU A 1 101 ? 10.428 60.736 -1.459 1.00 25.26 101 LEU A C 1
ATOM 1564 O O . LEU A 1 101 ? 9.854 59.656 -1.640 1.00 26.21 101 LEU A O 1
ATOM 1580 N N . ALA A 1 102 ? 10.912 61.464 -2.467 1.00 27.47 102 ALA A N 1
ATOM 1581 C CA . ALA A 1 102 ? 10.767 61.020 -3.848 1.00 29.95 102 ALA A CA 1
ATOM 1582 C C . ALA A 1 102 ? 11.454 59.679 -4.070 1.00 31.29 102 ALA A C 1
ATOM 1583 O O . ALA A 1 102 ? 10.902 58.792 -4.730 1.00 32.86 102 ALA A O 1
ATOM 1590 N N . SER A 1 103 ? 12.662 59.514 -3.526 1.00 30.41 103 SER A N 1
ATOM 1591 C CA . SER A 1 103 ? 13.381 58.254 -3.690 1.00 33.53 103 SER A CA 1
ATOM 1592 C C . SER A 1 103 ? 12.637 57.107 -3.018 1.00 29.84 103 SER A C 1
ATOM 1593 O O . SER A 1 103 ? 12.615 55.983 -3.536 1.00 31.74 103 SER A O 1
ATOM 1601 N N . GLU A 1 104 ? 12.026 57.368 -1.861 1.00 26.41 104 GLU A N 1
ATOM 1602 C CA . GLU A 1 104 ? 11.279 56.323 -1.168 1.00 28.37 104 GLU A CA 1
ATOM 1603 C C . GLU A 1 104 ? 10.031 55.934 -1.953 1.00 28.82 104 GLU A C 1
ATOM 1604 O O . GLU A 1 104 ? 9.696 54.748 -2.049 1.00 29.83 104 GLU A O 1
ATOM 1616 N N . LEU A 1 105 ? 9.333 56.917 -2.530 1.00 28.35 105 LEU A N 1
ATOM 1617 C CA . LEU A 1 105 ? 8.152 56.607 -3.330 1.00 29.81 105 LEU A CA 1
ATOM 1618 C C . LEU A 1 105 ? 8.518 55.756 -4.540 1.00 33.58 105 LEU A C 1
ATOM 1619 O O . LEU A 1 105 ? 7.791 54.820 -4.894 1.00 35.94 105 LEU A O 1
ATOM 1635 N N . LEU A 1 106 ? 9.645 56.061 -5.188 1.00 35.53 106 LEU A N 1
A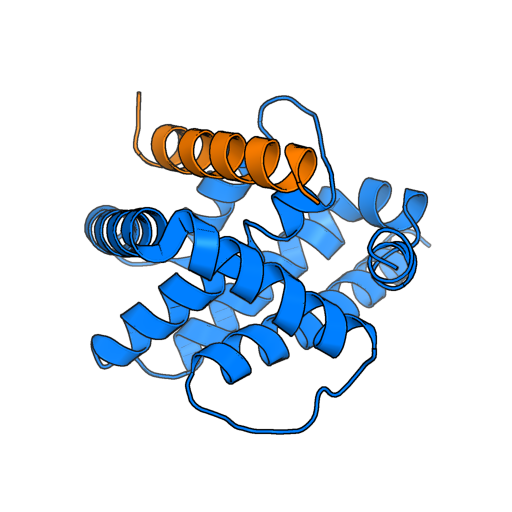TOM 1636 C CA . LEU A 1 106 ? 10.115 55.219 -6.283 1.00 42.81 106 LEU A CA 1
ATOM 1637 C C . LEU A 1 106 ? 10.442 53.814 -5.795 1.00 38.67 106 LEU A C 1
ATOM 1638 O O . LEU A 1 106 ? 10.100 52.825 -6.453 1.00 40.12 106 LEU A O 1
ATOM 1654 N N . SER A 1 107 ? 11.107 53.703 -4.641 1.00 36.75 107 SER A N 1
ATOM 1655 C CA . SER A 1 107 ? 11.408 52.387 -4.088 1.00 38.84 107 SER A CA 1
ATOM 1656 C C . SER A 1 107 ? 10.142 51.577 -3.851 1.00 38.51 107 SER A C 1
ATOM 1657 O O . SER A 1 107 ? 10.167 50.345 -3.939 1.00 40.93 107 SER A O 1
ATOM 1665 N N . ARG A 1 108 ? 9.032 52.245 -3.552 1.00 35.36 108 ARG A N 1
ATOM 1666 C CA . ARG A 1 108 ? 7.767 51.577 -3.283 1.00 36.95 108 ARG A CA 1
ATOM 1667 C C . ARG A 1 108 ? 6.968 51.286 -4.546 1.00 41.10 108 ARG A C 1
ATOM 1668 O O . ARG A 1 108 ? 5.835 50.807 -4.446 1.00 42.18 108 ARG A O 1
ATOM 1689 N N . GLY A 1 109 ? 7.524 51.560 -5.724 1.00 45.65 109 GLY A N 1
ATOM 1690 C CA . GLY A 1 109 ? 6.870 51.230 -6.973 1.00 49.31 109 GLY A CA 1
ATOM 1691 C C . GLY A 1 109 ? 6.039 52.333 -7.586 1.00 49.03 109 GLY A C 1
ATOM 1692 O O . GLY A 1 109 ? 5.322 52.074 -8.559 1.00 52.54 109 GLY A O 1
ATOM 1696 N N . GLU A 1 110 ? 6.111 53.551 -7.059 1.00 43.55 110 GLU A N 1
ATOM 1697 C CA . GLU A 1 110 ? 5.318 54.647 -7.593 1.00 47.04 110 GLU A CA 1
ATOM 1698 C C . GLU A 1 110 ? 5.951 55.198 -8.869 1.00 50.45 110 GLU A C 1
ATOM 1699 O O . GLU A 1 110 ? 7.130 54.976 -9.160 1.00 48.29 110 GLU A O 1
ATOM 1711 N N . ASN A 1 111 ? 5.142 55.928 -9.632 1.00 57.92 111 ASN A N 1
ATOM 1712 C CA . ASN A 1 111 ? 5.579 56.518 -10.887 1.00 61.60 111 ASN A CA 1
ATOM 1713 C C . ASN A 1 111 ? 6.184 57.900 -10.649 1.00 54.12 111 ASN A C 1
ATOM 1714 O O . ASN A 1 111 ? 6.115 58.461 -9.554 1.00 48.54 111 ASN A O 1
ATOM 1725 N N . SER A 1 112 ? 6.781 58.454 -11.707 1.00 54.43 112 SER A N 1
ATOM 1726 C CA . SER A 1 112 ? 7.384 59.780 -11.627 1.00 54.02 112 SER A CA 1
ATOM 1727 C C . SER A 1 112 ? 6.352 60.887 -11.463 1.00 49.19 112 SER A C 1
ATOM 1728 O O . SER A 1 112 ? 6.731 62.021 -11.154 1.00 43.79 112 SER A O 1
ATOM 1736 N N . GLU A 1 113 ? 5.066 60.593 -11.665 1.00 50.73 113 GLU A N 1
ATOM 1737 C CA . GLU A 1 113 ? 4.041 61.619 -11.508 1.00 55.56 113 GLU A CA 1
ATOM 1738 C C . GLU A 1 113 ? 4.013 62.150 -10.080 1.00 41.95 113 GLU A C 1
ATOM 1739 O O . GLU A 1 113 ? 3.868 63.359 -9.862 1.00 39.43 113 GLU A O 1
ATOM 1751 N N . GLY A 1 114 ? 4.151 61.261 -9.094 1.00 35.61 114 GLY A N 1
ATOM 1752 C CA . GLY A 1 114 ? 4.186 61.709 -7.712 1.00 31.44 114 GLY A CA 1
ATOM 1753 C C . GLY A 1 114 ? 5.354 62.635 -7.438 1.00 31.50 114 GLY A C 1
ATOM 1754 O O . GLY A 1 114 ? 5.227 63.607 -6.688 1.00 31.45 114 GLY A O 1
ATOM 1758 N N . SER A 1 115 ? 6.509 62.348 -8.044 1.00 34.29 115 SER A N 1
ATOM 1759 C CA . SER A 1 115 ? 7.658 63.239 -7.921 1.00 35.51 115 SER A CA 1
ATOM 1760 C C . SER A 1 115 ? 7.303 64.648 -8.378 1.00 34.57 115 SER A C 1
ATOM 1761 O O . SER A 1 115 ? 7.595 65.631 -7.688 1.00 34.84 115 SER A O 1
ATOM 1769 N N . ARG A 1 116 ? 6.673 64.761 -9.549 1.00 34.21 116 ARG A N 1
ATOM 1770 C CA . ARG A 1 116 ? 6.330 66.071 -10.095 1.00 35.91 116 ARG A CA 1
ATOM 1771 C C . ARG A 1 116 ? 5.427 66.847 -9.145 1.00 31.80 116 ARG A C 1
ATOM 1772 O O . ARG A 1 116 ? 5.602 68.058 -8.963 1.00 29.85 116 ARG A O 1
ATOM 1793 N N . ARG A 1 117 ? 4.449 66.170 -8.536 1.00 29.75 117 ARG A N 1
ATOM 1794 C CA . ARG A 1 117 ? 3.542 66.852 -7.619 1.00 31.11 117 ARG A CA 1
ATOM 1795 C C . ARG A 1 117 ? 4.300 67.452 -6.442 1.00 24.82 117 ARG A C 1
ATOM 1796 O O . ARG A 1 117 ? 3.988 68.560 -5.993 1.00 26.22 117 ARG A O 1
ATOM 1817 N N . LEU A 1 118 ? 5.297 66.735 -5.921 1.00 26.65 118 LEU A N 1
ATOM 1818 C CA . LEU A 1 118 ? 6.089 67.280 -4.823 1.00 24.77 118 LEU A CA 1
ATOM 1819 C C . LEU A 1 118 ? 6.880 68.500 -5.275 1.00 23.86 118 LEU A C 1
ATOM 1820 O O . LEU A 1 118 ? 6.989 69.485 -4.537 1.00 25.18 118 LEU A O 1
ATOM 1836 N N . ALA A 1 119 ? 7.436 68.456 -6.486 1.00 23.72 119 ALA A N 1
ATOM 1837 C CA . ALA A 1 119 ? 8.158 69.610 -7.011 1.00 25.48 119 ALA A CA 1
ATOM 1838 C C . ALA A 1 119 ? 7.242 70.821 -7.128 1.00 25.93 119 ALA A C 1
ATOM 1839 O O . ALA A 1 119 ? 7.630 71.944 -6.778 1.00 25.02 119 ALA A O 1
ATOM 1846 N N . GLU A 1 120 ? 6.023 70.613 -7.626 1.00 26.41 120 GLU A N 1
ATOM 1847 C CA . GLU A 1 120 ? 5.076 71.713 -7.754 1.00 28.26 120 GLU A CA 1
ATOM 1848 C C . GLU A 1 120 ? 4.669 72.255 -6.391 1.00 27.69 120 GLU A C 1
ATOM 1849 O O . GLU A 1 120 ? 4.440 73.461 -6.248 1.00 27.69 120 GLU A O 1
ATOM 1861 N N . THR A 1 121 ? 4.577 71.386 -5.382 1.00 28.10 121 THR A N 1
ATOM 1862 C CA . THR A 1 121 ? 4.240 71.843 -4.038 1.00 27.20 121 THR A CA 1
ATOM 1863 C C . THR A 1 121 ? 5.322 72.761 -3.481 1.00 24.19 121 THR A C 1
ATOM 1864 O O . THR A 1 121 ? 5.016 73.811 -2.902 1.00 23.46 121 THR A O 1
ATOM 1875 N N . ILE A 1 122 ? 6.593 72.386 -3.647 1.00 21.86 122 ILE A N 1
ATOM 1876 C CA . ILE A 1 122 ? 7.685 73.267 -3.235 1.00 22.38 122 ILE A CA 1
ATOM 1877 C C . ILE A 1 122 ? 7.606 74.585 -3.992 1.00 21.55 122 ILE A C 1
ATOM 1878 O O . ILE A 1 122 ? 7.724 75.668 -3.408 1.00 22.94 122 ILE A O 1
ATOM 1894 N N . ALA A 1 123 ? 7.420 74.506 -5.311 1.00 20.48 123 ALA A N 1
ATOM 1895 C CA . ALA A 1 123 ? 7.393 75.709 -6.137 1.00 23.17 123 ALA A CA 1
ATOM 1896 C C . ALA A 1 123 ? 6.262 76.641 -5.719 1.00 25.07 123 ALA A C 1
ATOM 1897 O O . ALA A 1 123 ? 6.456 77.856 -5.602 1.00 25.77 123 ALA A O 1
ATOM 1904 N N . ASP A 1 124 ? 5.064 76.094 -5.500 1.00 25.19 124 ASP A N 1
ATOM 1905 C CA . ASP A 1 124 ? 3.939 76.937 -5.104 1.00 28.10 124 ASP A CA 1
ATOM 1906 C C . ASP A 1 124 ? 4.193 77.597 -3.755 1.00 29.10 124 ASP A C 1
ATOM 1907 O O . ASP A 1 124 ? 3.850 78.768 -3.551 1.00 28.86 124 ASP A O 1
ATOM 1916 N N . TYR A 1 125 ? 4.804 76.865 -2.823 1.00 27.77 125 TYR A N 1
ATOM 1917 C CA . TYR A 1 125 ? 4.984 77.385 -1.473 1.00 28.86 125 TYR A CA 1
ATOM 1918 C C . TYR A 1 125 ? 6.034 78.490 -1.442 1.00 27.82 125 TYR A C 1
ATOM 1919 O O . TYR A 1 125 ? 5.779 79.590 -0.936 1.00 28.83 125 TYR A O 1
ATOM 1937 N N . LEU A 1 126 ? 7.222 78.221 -1.982 1.00 24.31 126 LEU A N 1
ATOM 1938 C CA . LEU A 1 126 ? 8.288 79.217 -1.939 1.00 24.39 126 LEU A CA 1
ATOM 1939 C C . LEU A 1 126 ? 8.008 80.365 -2.901 1.00 27.07 126 LEU A C 1
ATOM 1940 O O . LEU A 1 126 ? 8.150 81.539 -2.539 1.00 29.13 126 LEU A O 1
ATOM 1956 N N . GLY A 1 127 ? 7.606 80.047 -4.133 1.00 27.33 127 GLY A N 1
ATOM 1957 C CA . GLY A 1 127 ? 7.363 81.077 -5.127 1.00 27.69 127 GLY A CA 1
ATOM 1958 C C . GLY A 1 127 ? 6.084 81.855 -4.911 1.00 28.41 127 GLY A C 1
ATOM 1959 O O . GLY A 1 127 ? 5.972 82.987 -5.391 1.00 28.67 127 GLY A O 1
ATOM 1963 N N . GLY A 1 128 ? 5.117 81.273 -4.209 1.00 27.30 128 GLY A N 1
ATOM 1964 C CA . GLY A 1 128 ? 3.869 81.953 -3.936 1.00 29.23 128 GLY A CA 1
ATOM 1965 C C . GLY A 1 128 ? 3.797 82.468 -2.516 1.00 30.40 128 GLY A C 1
ATOM 1966 O O . GLY A 1 128 ? 3.785 83.680 -2.283 1.00 32.43 128 GLY A O 1
ATOM 1970 N N . GLU A 1 129 ? 3.768 81.547 -1.553 1.00 29.97 129 GLU A N 1
ATOM 1971 C CA . GLU A 1 129 ? 3.566 81.934 -0.161 1.00 35.64 129 GLU A CA 1
ATOM 1972 C C . GLU A 1 129 ? 4.748 82.724 0.391 1.00 33.28 129 GLU A C 1
ATOM 1973 O O . GLU A 1 129 ? 4.554 83.624 1.217 1.00 34.90 129 GLU A O 1
ATOM 1985 N N . LYS A 1 130 ? 5.969 82.421 -0.053 1.00 29.68 130 LYS A N 1
ATOM 1986 C CA . LYS A 1 130 ? 7.174 83.057 0.467 1.00 27.84 130 LYS A CA 1
ATOM 1987 C C . LYS A 1 130 ? 7.848 83.956 -0.567 1.00 26.58 130 LYS A C 1
ATOM 1988 O O . LYS A 1 130 ? 9.058 84.185 -0.504 1.00 27.08 130 LYS A O 1
ATOM 2007 N N . GLN A 1 131 ? 7.077 84.492 -1.514 1.00 26.94 131 GLN A N 1
ATOM 2008 C CA . GLN A 1 131 ? 7.674 85.299 -2.575 1.00 27.62 131 GLN A CA 1
ATOM 2009 C C . GLN A 1 131 ? 8.390 86.524 -2.016 1.00 28.01 131 GLN A C 1
ATOM 2010 O O . GLN A 1 131 ? 9.452 86.911 -2.517 1.00 27.31 131 GLN A O 1
ATOM 2024 N N . ASP A 1 132 ? 7.832 87.151 -0.978 1.00 30.06 132 ASP A N 1
ATOM 2025 C CA . ASP A 1 132 ? 8.451 88.367 -0.458 1.00 32.48 132 ASP A CA 1
ATOM 2026 C C . ASP A 1 132 ? 9.825 88.078 0.135 1.00 30.77 132 ASP A C 1
ATOM 2027 O O . ASP A 1 132 ? 10.786 88.812 -0.125 1.00 32.33 132 ASP A O 1
ATOM 2036 N N . TRP A 1 133 ? 9.943 87.014 0.928 1.00 26.51 133 TRP A N 1
ATOM 2037 C CA . TRP A 1 133 ? 11.246 86.654 1.479 1.00 26.80 133 TRP A CA 1
ATOM 2038 C C . TRP A 1 133 ? 12.223 86.284 0.371 1.00 25.68 133 TRP A C 1
ATOM 2039 O O . TRP A 1 133 ? 13.379 86.723 0.372 1.00 24.43 133 TRP A O 1
ATOM 2060 N N . LEU A 1 134 ? 11.777 85.465 -0.586 1.00 24.97 134 LEU A N 1
ATOM 2061 C CA . LEU A 1 134 ? 12.647 85.080 -1.694 1.00 27.85 134 LEU A CA 1
ATOM 2062 C C . LEU A 1 134 ? 13.197 86.306 -2.412 1.00 28.30 134 LEU A C 1
ATOM 2063 O O . LEU A 1 134 ? 14.398 86.392 -2.691 1.00 29.62 134 LEU A O 1
ATOM 2079 N N . VAL A 1 135 ? 12.325 87.267 -2.727 1.00 27.29 135 VAL A N 1
ATOM 2080 C CA . VAL A 1 135 ? 12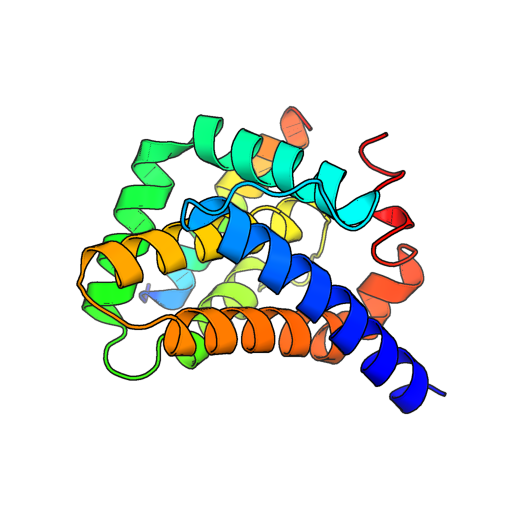.758 88.447 -3.473 1.00 30.57 135 VAL A CA 1
ATOM 2081 C C . VAL A 1 135 ? 13.759 89.253 -2.659 1.00 30.41 135 VAL A C 1
ATOM 2082 O O . VAL A 1 135 ? 14.830 89.624 -3.153 1.00 30.51 135 VAL A O 1
ATOM 2095 N N . GLU A 1 136 ? 13.423 89.551 -1.401 1.00 29.76 136 GLU A N 1
ATOM 2096 C CA . GLU A 1 136 ? 14.295 90.404 -0.603 1.00 33.89 136 GLU A CA 1
ATOM 2097 C C . GLU A 1 136 ? 15.663 89.772 -0.393 1.00 31.63 136 GLU A C 1
ATOM 2098 O O . GLU A 1 136 ? 16.624 90.489 -0.095 1.00 33.32 136 GLU A O 1
ATOM 2110 N N . ASN A 1 137 ? 15.774 88.454 -0.558 1.00 29.84 137 ASN A N 1
ATOM 2111 C CA . ASN A 1 137 ? 17.036 87.741 -0.424 1.00 28.57 137 ASN A CA 1
ATOM 2112 C C . ASN A 1 137 ? 17.659 87.388 -1.771 1.00 27.85 137 ASN A C 1
ATOM 2113 O O . ASN A 1 137 ? 18.573 86.556 -1.823 1.00 29.74 137 ASN A O 1
ATOM 2124 N N . GLY A 1 138 ? 17.189 87.994 -2.857 1.00 26.94 138 GLY A N 1
ATOM 2125 C CA . GLY A 1 138 ? 17.828 87.826 -4.147 1.00 26.45 138 GLY A CA 1
ATOM 2126 C C . GLY A 1 138 ? 17.479 86.550 -4.875 1.00 25.63 138 GLY A C 1
ATOM 2127 O O . GLY A 1 138 ? 18.166 86.196 -5.838 1.00 28.01 138 GLY A O 1
ATOM 2131 N N . GLY A 1 139 ? 16.431 85.851 -4.451 1.00 23.02 139 GLY A N 1
ATOM 2132 C CA . GLY A 1 139 ? 16.016 84.631 -5.114 1.00 22.05 139 GLY A CA 1
ATOM 2133 C C . GLY A 1 139 ? 17.112 83.582 -5.101 1.00 21.37 139 GLY A C 1
ATOM 2134 O O . GLY A 1 139 ? 17.989 83.559 -4.230 1.00 20.53 139 GLY A O 1
ATOM 2138 N N . TRP A 1 140 ? 17.066 82.696 -6.096 1.00 20.01 140 TRP A N 1
ATOM 2139 C CA . TRP A 1 140 ? 18.000 81.577 -6.125 1.00 21.70 140 TRP A CA 1
ATOM 2140 C C . TRP A 1 140 ? 19.412 82.010 -6.478 1.00 23.33 140 TRP A C 1
ATOM 2141 O O . TRP A 1 140 ? 20.363 81.282 -6.180 1.00 22.22 140 TRP A O 1
ATOM 2162 N N . GLU A 1 141 ? 19.575 83.177 -7.095 1.00 24.32 141 GLU A N 1
ATOM 2163 C CA . GLU A 1 141 ? 20.918 83.705 -7.293 1.00 26.70 141 GLU A CA 1
ATOM 2164 C C . GLU A 1 141 ? 21.507 84.170 -5.967 1.00 26.87 141 GLU A C 1
ATOM 2165 O O . GLU A 1 141 ? 22.706 84.004 -5.722 1.00 26.70 141 GLU A O 1
ATOM 2177 N N . GLY A 1 142 ? 20.672 84.727 -5.087 1.00 25.00 142 GLY A N 1
ATOM 2178 C CA . GLY A 1 142 ? 21.134 85.047 -3.746 1.00 26.24 142 GLY A CA 1
ATOM 2179 C C . GLY A 1 142 ? 21.475 83.804 -2.946 1.00 26.91 142 GLY A C 1
ATOM 2180 O O . GLY A 1 142 ? 22.443 83.792 -2.181 1.00 29.81 142 GLY A O 1
ATOM 2184 N N . PHE A 1 143 ? 20.673 82.747 -3.101 1.00 23.91 143 PHE A N 1
ATOM 2185 C CA . PHE A 1 143 ? 21.002 81.451 -2.515 1.00 24.37 143 PHE A CA 1
ATOM 2186 C C . PHE A 1 143 ? 22.396 81.006 -2.940 1.00 27.19 143 PHE A C 1
ATOM 2187 O O . PHE A 1 143 ? 23.208 80.580 -2.112 1.00 28.55 143 PHE A O 1
ATOM 2204 N N . CYS A 1 144 ? 22.693 81.127 -4.235 1.00 27.71 144 CYS A N 1
ATOM 2205 C CA A CYS A 1 144 ? 24.006 80.737 -4.743 0.50 30.08 144 CYS A CA 1
ATOM 2206 C CA B CYS A 1 144 ? 24.002 80.729 -4.740 0.50 30.08 144 CYS A CA 1
ATOM 2207 C C . CYS A 1 144 ? 25.116 81.514 -4.056 1.00 30.81 144 CYS A C 1
ATOM 2208 O O . CYS A 1 144 ? 26.104 80.936 -3.589 1.00 33.22 144 CYS A O 1
ATOM 2222 N N . ARG A 1 145 ? 24.973 82.835 -3.995 1.00 28.13 145 ARG A N 1
ATOM 2223 C CA . ARG A 1 145 ? 26.041 83.676 -3.470 1.00 32.56 145 ARG A CA 1
ATOM 2224 C C . ARG A 1 145 ? 26.152 83.574 -1.957 1.00 30.86 145 ARG A C 1
ATOM 2225 O O . ARG A 1 145 ? 27.252 83.715 -1.409 1.00 32.69 145 ARG A O 1
ATOM 2246 N N . PHE A 1 146 ? 25.039 83.330 -1.263 1.00 33.02 146 PHE A N 1
ATOM 2247 C CA . PHE A 1 146 ? 25.098 83.182 0.187 1.00 36.67 146 PHE A CA 1
ATOM 2248 C C . PHE A 1 146 ? 25.981 82.004 0.581 1.00 38.32 146 PHE A C 1
ATOM 2249 O O . PHE A 1 146 ? 26.752 82.091 1.545 1.00 42.70 146 PHE A O 1
ATOM 2266 N N . PHE A 1 147 ? 25.889 80.897 -0.155 1.00 35.17 147 PHE A N 1
ATOM 2267 C CA . PHE A 1 147 ? 26.725 79.729 0.084 1.00 38.34 147 PHE A CA 1
ATOM 2268 C C . PHE A 1 147 ? 27.980 79.716 -0.784 1.00 49.42 147 PHE A C 1
ATOM 2269 O O . PHE A 1 147 ? 28.609 78.663 -0.930 1.00 48.24 147 PHE A O 1
ATOM 2286 N N . HIS A 1 148 ? 28.352 80.859 -1.355 1.00 63.06 148 HIS A N 1
ATOM 2287 C CA . HIS A 1 148 ? 29.571 80.988 -2.155 1.00 79.38 148 HIS A CA 1
ATOM 2288 C C . HIS A 1 148 ? 29.720 79.842 -3.152 1.00 80.07 148 HIS A C 1
ATOM 2289 O O . HIS A 1 148 ? 30.725 79.748 -3.858 1.00 82.23 148 HIS A O 1
ATOM 2303 N N . LEU B 2 2 ? 1.098 66.886 20.577 1.00 84.45 3 LEU B N 1
ATOM 2304 C CA . LEU B 2 2 ? 2.030 66.899 19.456 1.00 81.18 3 LEU B CA 1
ATOM 2305 C C . LEU B 2 2 ? 1.542 65.969 18.349 1.00 69.15 3 LEU B C 1
ATOM 2306 O O . LEU B 2 2 ? 1.346 64.774 18.574 1.00 71.76 3 LEU B O 1
ATOM 2321 N N . TRP B 2 3 ? 1.349 66.522 17.156 1.00 55.93 4 TRP B N 1
ATOM 2322 C CA . TRP B 2 3 ? 0.869 65.766 16.010 1.00 45.90 4 TRP B CA 1
ATOM 2323 C C . TRP B 2 3 ? 1.953 65.694 14.941 1.00 39.55 4 TRP B C 1
ATOM 2324 O O . TRP B 2 3 ? 2.966 66.396 14.999 1.00 38.84 4 TRP B O 1
ATOM 2345 N N . ALA B 2 4 ? 1.712 64.829 13.952 1.00 37.54 5 ALA B N 1
ATOM 2346 C CA . ALA B 2 4 ? 2.758 64.429 13.015 1.00 36.81 5 ALA B CA 1
ATOM 2347 C C . ALA B 2 4 ? 3.403 65.629 12.329 1.00 34.35 5 ALA B C 1
ATOM 2348 O O . ALA B 2 4 ? 4.628 65.784 12.352 1.00 33.00 5 ALA B O 1
ATOM 2355 N N . ALA B 2 5 ? 2.595 66.483 11.696 1.00 34.39 6 ALA B N 1
ATOM 2356 C CA . ALA B 2 5 ? 3.162 67.586 10.923 1.00 33.43 6 ALA B CA 1
ATOM 2357 C C . ALA B 2 5 ? 4.071 68.455 11.783 1.00 32.08 6 ALA B C 1
ATOM 2358 O O . ALA B 2 5 ? 5.161 68.844 11.348 1.00 29.19 6 ALA B O 1
ATOM 2365 N N . LYS B 2 6 ? 3.643 68.764 13.009 1.00 33.47 7 LYS B N 1
ATOM 2366 C CA . LYS B 2 6 ? 4.482 69.558 13.901 1.00 34.57 7 LYS B CA 1
ATOM 2367 C C . LYS B 2 6 ? 5.733 68.789 14.307 1.00 32.62 7 LYS B C 1
ATOM 2368 O O . LYS B 2 6 ? 6.824 69.365 14.378 1.00 31.29 7 LYS B O 1
ATOM 2387 N N . LYS B 2 7 ? 5.598 67.488 14.576 1.00 32.69 8 LYS B N 1
ATOM 2388 C CA . LYS B 2 7 ? 6.769 66.673 14.890 1.00 35.64 8 LYS B CA 1
ATOM 2389 C C . LYS B 2 7 ? 7.801 66.752 13.772 1.00 31.52 8 LYS B C 1
ATOM 2390 O O . LYS B 2 7 ? 8.983 67.020 14.017 1.00 29.78 8 LYS B O 1
ATOM 2409 N N . TYR B 2 8 ? 7.369 66.518 12.532 1.00 29.66 9 TYR B N 1
ATOM 2410 C CA . TYR B 2 8 ? 8.303 66.505 11.410 1.00 27.99 9 TYR B CA 1
ATOM 2411 C C . TYR B 2 8 ? 8.894 67.889 11.167 1.00 25.45 9 TYR B C 1
ATOM 2412 O O . TYR B 2 8 ? 10.091 68.017 10.883 1.00 26.13 9 TYR B O 1
ATOM 2430 N N . GLY B 2 9 ? 8.074 68.934 11.276 1.00 27.32 10 GLY B N 1
ATOM 2431 C CA . GLY B 2 9 ? 8.584 70.283 11.089 1.00 28.97 10 GLY B CA 1
ATOM 2432 C C . GLY B 2 9 ? 9.660 70.642 12.094 1.00 31.30 10 GLY B C 1
ATOM 2433 O O . GLY B 2 9 ? 10.685 71.232 11.739 1.00 30.57 10 GLY B O 1
ATOM 2437 N N . GLN B 2 10 ? 9.443 70.292 13.364 1.00 32.83 11 GLN B N 1
ATOM 2438 C CA . GLN B 2 10 ? 10.437 70.578 14.394 1.00 33.37 11 GLN B CA 1
ATOM 2439 C C . GLN B 2 10 ? 11.723 69.799 14.151 1.00 30.71 11 GLN B C 1
ATOM 2440 O O . GLN B 2 10 ? 12.823 70.331 14.342 1.00 31.69 11 GLN B O 1
ATOM 2454 N N . GLN B 2 11 ? 11.605 68.535 13.741 1.00 29.00 12 GLN B N 1
ATOM 2455 C CA . GLN B 2 11 ? 12.789 67.747 13.416 1.00 31.52 12 GLN B CA 1
ATOM 2456 C C . GLN B 2 11 ? 13.595 68.413 12.307 1.00 28.69 12 GLN B C 1
ATOM 2457 O O . GLN B 2 11 ? 14.820 68.541 12.403 1.00 30.07 12 GLN B O 1
ATOM 2471 N N . LEU B 2 12 ? 12.920 68.842 11.238 1.00 27.78 13 LEU B N 1
ATOM 2472 C CA . LEU B 2 12 ? 13.619 69.512 10.146 1.00 27.48 13 LEU B CA 1
ATOM 2473 C C . LEU B 2 12 ? 14.216 70.834 10.606 1.00 28.47 13 LEU B C 1
ATOM 2474 O O . LEU B 2 12 ? 15.315 71.209 10.183 1.00 30.80 13 LEU B O 1
ATOM 2490 N N . ARG B 2 13 ? 13.511 71.553 11.479 1.00 28.37 14 ARG B N 1
ATOM 2491 C CA . ARG B 2 13 ? 14.031 72.821 11.980 1.00 30.71 14 ARG B CA 1
ATOM 2492 C C . ARG B 2 13 ? 15.356 72.616 12.704 1.00 31.85 14 ARG B C 1
ATOM 2493 O O . ARG B 2 13 ? 16.326 73.347 12.473 1.00 31.49 14 ARG B O 1
ATOM 2514 N N . ARG B 2 14 ? 15.419 71.612 13.581 1.00 33.20 15 ARG B N 1
ATOM 2515 C CA . ARG B 2 14 ? 16.642 71.378 14.342 1.00 40.84 15 ARG B CA 1
ATOM 2516 C C . ARG B 2 14 ? 17.800 71.008 13.423 1.00 36.65 15 ARG B C 1
ATOM 2517 O O . ARG B 2 14 ? 18.936 71.449 13.634 1.00 38.23 15 ARG B O 1
ATOM 2538 N N . MET B 2 15 ? 17.534 70.203 12.393 1.00 35.75 16 MET B N 1
ATOM 2539 C CA . MET B 2 15 ? 18.589 69.846 11.452 1.00 36.41 16 MET B CA 1
ATOM 2540 C C . MET B 2 15 ? 19.023 71.044 10.619 1.00 35.17 16 MET B C 1
ATOM 2541 O O . MET B 2 15 ? 20.206 71.166 10.284 1.00 34.84 16 MET B O 1
ATOM 2555 N N . SER B 2 16 ? 18.093 71.942 10.285 1.00 34.10 17 SER B N 1
ATOM 2556 C CA . SER B 2 16 ? 18.467 73.164 9.580 1.00 36.76 17 SER B CA 1
ATOM 2557 C C . SER B 2 16 ? 19.360 74.044 10.444 1.00 41.52 17 SER B C 1
ATOM 2558 O O . SER B 2 16 ? 20.332 74.628 9.950 1.00 44.07 17 SER B O 1
ATOM 2566 N N . ASP B 2 17 ? 19.045 74.154 11.738 1.00 42.90 18 ASP B N 1
ATOM 2567 C CA . ASP B 2 17 ? 19.864 74.963 12.635 1.00 46.90 18 ASP B CA 1
ATOM 2568 C C . ASP B 2 17 ? 21.285 74.425 12.711 1.00 47.71 18 ASP B C 1
ATOM 2569 O O . ASP B 2 17 ? 22.252 75.196 12.722 1.00 49.33 18 ASP B O 1
ATOM 2578 N N . GLU B 2 18 ? 21.433 73.101 12.768 1.00 45.62 19 GLU B N 1
ATOM 2579 C CA . GLU B 2 18 ? 22.762 72.504 12.765 1.00 50.76 19 GLU B CA 1
ATOM 2580 C C . GLU B 2 18 ? 23.489 72.793 11.458 1.00 48.57 19 GLU B C 1
ATOM 2581 O O . GLU B 2 18 ? 24.691 73.086 11.457 1.00 46.41 19 GLU B O 1
ATOM 2593 N N . PHE B 2 19 ? 22.775 72.712 10.333 1.00 52.22 20 PHE B N 1
ATOM 2594 C CA . PHE B 2 19 ? 23.378 73.014 9.039 1.00 52.35 20 PHE B CA 1
ATOM 2595 C C . PHE B 2 19 ? 23.892 74.447 8.996 1.00 57.52 20 PHE B C 1
ATOM 2596 O O . PHE B 2 19 ? 24.919 74.728 8.368 1.00 56.13 20 PHE B O 1
ATOM 2613 N N . ASP B 2 20 ? 23.189 75.370 9.657 1.00 65.80 21 ASP B N 1
ATOM 2614 C CA . ASP B 2 20 ? 23.651 76.753 9.711 1.00 74.10 21 ASP B CA 1
ATOM 2615 C C . ASP B 2 20 ? 24.904 76.883 10.568 1.00 77.63 21 ASP B C 1
ATOM 2616 O O . ASP B 2 20 ? 25.784 77.700 10.271 1.00 76.43 21 ASP B O 1
ATOM 2625 N N . LYS B 2 21 ? 25.004 76.087 11.636 1.00 82.10 22 LYS B N 1
ATOM 2626 C CA . LYS B 2 21 ? 26.189 76.140 12.487 1.00 86.01 22 LYS B CA 1
ATOM 2627 C C . LYS B 2 21 ? 27.445 75.750 11.719 1.00 82.83 22 LYS B C 1
ATOM 2628 O O . LYS B 2 21 ? 28.532 76.265 12.005 1.00 86.31 22 LYS B O 1
ATOM 2647 N N . GLY B 2 22 ? 27.321 74.851 10.745 1.00 76.23 23 GLY B N 1
ATOM 2648 C CA . GLY B 2 22 ? 28.433 74.510 9.879 1.00 76.86 23 GLY B CA 1
ATOM 2649 C C . GLY B 2 22 ? 28.382 75.268 8.568 1.00 78.11 23 GLY B C 1
ATOM 2650 O O . GLY B 2 22 ? 29.404 75.758 8.080 1.00 77.60 23 GLY B O 1
ATOM 2654 N N . GLN B 2 23 ? 27.188 75.369 7.994 1.00 83.08 24 GLN B N 1
ATOM 2655 C CA . GLN B 2 23 ? 26.978 76.065 6.729 1.00 89.23 24 GLN B CA 1
ATOM 2656 C C . GLN B 2 23 ? 27.793 75.416 5.616 1.00 85.23 24 GLN B C 1
ATOM 2657 O O . GLN B 2 23 ? 27.305 74.531 4.912 1.00 79.68 24 GLN B O 1
#

Organism: Danio rerio (NCBI:txid7955)

Radius of gyration: 14.76 Å; Cα contacts (8 Å, |Δi|>4): 181; chains: 2; bounding box: 33×42×36 Å

InterPro domains:
  IPR002475 Bcl2-like [PS50062] (35-138)
  IPR020726 Apoptosis regulator, Bcl-2, BH2 motif, conserved site [PS01258] (129-140)
  IPR026298 Bcl-2 family [PR01862] (69-81)
  IPR026298 Bcl-2 family [PR01862] (83-111)
  IPR026298 Bcl-2 family [PR01862] (113-137)
  IPR026298 Bcl-2 family [PTHR11256] (5-163)
  IPR026298 Bcl-2 family [cd06845] (6-142)
  IPR036834 Bcl-2-like superfamily [G3DSA:1.10.437.10] (5-143)
  IPR036834 Bcl-2-like superfamily [SSF56854] (1-146)
  IPR046371 Bcl-2, Bcl-2 homology region 1-3 [PF00452] (35-136)
  IPR046371 Bcl-2, Bcl-2 homology region 1-3 [SM00337] (35-136)

Sequence (170 aa):
GPLSMSCWLREQTLLLAEDYISFCSGIQQTPPSESAEAMRYLAKEMEQQHRTKFRSLSQEFLDTCGADPSKCLQSVMRELVGDGKMNWGRVVSSIFTFTGVLASELLSRGENSEGSRRLAETIADYLGGEKQDWLVENGGWEGFCCRFFHLWAAKKYGQQLRRMSDEFDKGQ

B-factor: mean 44.33, std 24.19, range [17.9, 197.19]

Nearest PDB structures (foldseek):
  6fbx-assembly1_A  TM=1.007E+00  e=3.532E-20  Danio rerio
  6h1n-assembly1_A  TM=9.565E-01  e=4.288E-17  Danio rerio
  4bpj-assembly1_A-2  TM=9.162E-01  e=1.029E-06  Mus musculus
  6qfi-assembly1_A  TM=9.058E-01  e=9.330E-07  Homo sapiens
  9gis-assembly2_B  TM=8.418E-01  e=6.302E-06  Homo sapiens

Secondary structure (DSSP, 8-state):
-HHHHHHHHHHHHHHHHHHHHHHHTT-----SSHHHHHHHHHHHHHHHHTHHHHHHHHHHHHHHH-S-HHHHHHHHHHHHTTTS---HHHHHHHHHHHHHHHHHHHHTT--HHHHHHHHHHHHHIIIIITHHHHHHTTHHHHHHHHT-/--HHHHHHHHHHHHHHHHHHH-